Protein AF-A0A1I1W696-F1 (afdb_monomer_lite)

Foldseek 3Di:
DDDDDPVNVLVVLLVQLQVLLVVLQVLLVVLVVVLVVQLVCCVVPVPGDALVVLLVSLVSSLVSLVSSVVSCVSNVHDPPVSVVVSVVSNVVSVVSSVSRVVSVVVD

Radius of gyration: 18.29 Å; chains: 1; bounding box: 40×27×59 Å

pLDDT: mean 88.27, std 9.85, range [50.84, 97.94]

Secondary structure (DSSP, 8-state):
-PPPPHHHHHHHH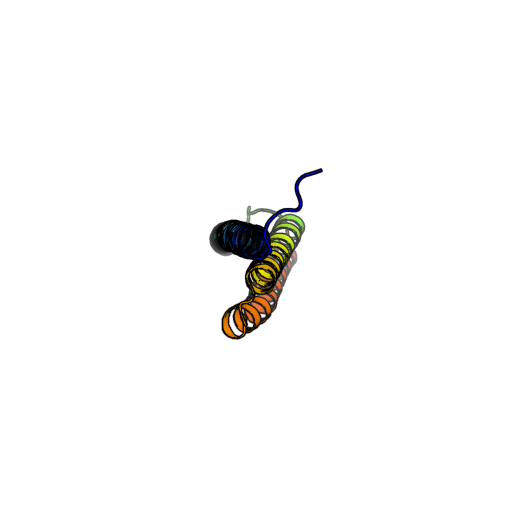HHHHHHHHHHHHHHHHHHHHHHHHHHHHHHHSS-PPPHHHHHHHHHHHHHHHHHHHHHHHHTT---HHHHHHHHHHHHHHHHHHHHHHHHHHH-

Structure (mmCIF, N/CA/C/O backbone):
data_AF-A0A1I1W696-F1
#
_entry.id   AF-A0A1I1W696-F1
#
loop_
_atom_site.group_PDB
_atom_site.id
_atom_site.type_symbol
_atom_site.label_atom_id
_atom_site.label_alt_id
_atom_site.label_comp_id
_atom_site.label_asym_id
_atom_site.label_entity_id
_atom_site.label_seq_id
_atom_site.pdbx_PDB_ins_code
_atom_site.Cartn_x
_atom_site.Cartn_y
_atom_site.Cartn_z
_atom_site.occupancy
_atom_site.B_iso_or_equiv
_atom_site.auth_seq_id
_atom_site.auth_comp_id
_atom_site.auth_asym_id
_atom_site.auth_atom_id
_atom_site.pdbx_PDB_model_num
ATOM 1 N N . MET A 1 1 ? -14.530 14.473 35.411 1.00 50.84 1 MET A N 1
ATOM 2 C CA . MET A 1 1 ? -14.307 13.880 34.074 1.00 50.84 1 MET A CA 1
ATOM 3 C C . MET A 1 1 ? -15.120 12.599 33.981 1.00 50.84 1 MET A C 1
ATOM 5 O O . MET A 1 1 ? -14.885 11.692 34.770 1.00 50.84 1 MET A O 1
ATOM 9 N N . SER A 1 2 ? -16.113 12.548 33.095 1.00 60.38 2 SER A N 1
ATOM 10 C CA . SER A 1 2 ? -16.885 11.337 32.801 1.00 60.38 2 SER A CA 1
ATOM 11 C C . SER A 1 2 ? -15.956 10.296 32.170 1.00 60.38 2 SER A C 1
ATOM 13 O O . SER A 1 2 ? -15.361 10.544 31.124 1.00 60.38 2 SER A O 1
ATOM 15 N N . ARG A 1 3 ? -15.770 9.141 32.822 1.00 73.12 3 ARG A N 1
ATOM 16 C CA . ARG A 1 3 ? -15.028 8.025 32.218 1.00 73.12 3 ARG A CA 1
ATOM 17 C C . ARG A 1 3 ? -15.814 7.525 31.010 1.00 73.12 3 ARG A C 1
ATOM 19 O O . ARG A 1 3 ? -16.979 7.161 31.149 1.00 73.12 3 ARG A O 1
ATOM 26 N N . LEU A 1 4 ? -15.167 7.503 29.847 1.00 72.75 4 LEU A N 1
ATOM 27 C CA . LEU A 1 4 ? -15.677 6.808 28.668 1.00 72.75 4 LEU A CA 1
ATOM 28 C C . LEU A 1 4 ? -15.964 5.348 29.029 1.00 72.75 4 LEU A C 1
ATOM 30 O O . LEU A 1 4 ? -15.154 4.688 29.685 1.00 72.75 4 LEU A O 1
ATOM 34 N N . SER A 1 5 ? -17.131 4.862 28.609 1.00 82.00 5 SER A N 1
ATOM 35 C CA . SER A 1 5 ? -17.505 3.462 28.777 1.00 82.00 5 SER A CA 1
ATOM 36 C C . SER A 1 5 ? -16.503 2.570 28.025 1.00 82.00 5 SER A C 1
ATOM 38 O O . SER A 1 5 ? -16.066 2.934 26.926 1.00 82.00 5 SER A O 1
ATOM 40 N N . PRO A 1 6 ? -16.152 1.389 28.563 1.00 82.62 6 PRO A N 1
ATOM 41 C CA . PRO A 1 6 ? -15.291 0.424 27.878 1.00 82.62 6 PRO A CA 1
ATOM 42 C C . PRO A 1 6 ? -15.758 0.122 26.448 1.00 82.62 6 PRO A C 1
ATOM 44 O O . PRO A 1 6 ? -14.940 0.013 25.539 1.00 82.62 6 PRO A O 1
ATOM 47 N N . VAL A 1 7 ? -17.077 0.072 26.235 1.00 86.44 7 VAL A N 1
ATOM 48 C CA . VAL A 1 7 ? -17.692 -0.204 24.929 1.00 86.44 7 VAL A CA 1
ATOM 49 C C . VAL A 1 7 ? -17.387 0.909 23.928 1.00 86.44 7 VAL A C 1
ATOM 51 O O . VAL A 1 7 ? -16.943 0.630 22.819 1.00 86.44 7 VAL A O 1
ATOM 54 N N . THR A 1 8 ? -17.552 2.175 24.323 1.00 84.50 8 THR A N 1
ATOM 55 C CA . THR A 1 8 ? -17.259 3.324 23.449 1.00 84.50 8 THR A CA 1
ATOM 56 C C . THR A 1 8 ? -15.792 3.379 23.034 1.00 84.50 8 THR A C 1
ATOM 58 O O . THR A 1 8 ? -15.493 3.693 21.886 1.00 84.50 8 THR A O 1
ATOM 61 N N . THR A 1 9 ? -14.869 3.022 23.927 1.00 85.00 9 THR A N 1
ATOM 62 C CA . THR A 1 9 ? -13.434 3.006 23.616 1.00 85.00 9 THR A CA 1
ATOM 63 C C . THR A 1 9 ? -13.072 1.896 22.628 1.00 85.00 9 THR A C 1
ATOM 65 O O . THR A 1 9 ? -12.267 2.124 21.726 1.00 85.00 9 THR A O 1
ATOM 68 N N . ILE A 1 10 ? -13.676 0.709 22.761 1.00 89.00 10 ILE A N 1
ATOM 69 C CA . ILE A 1 10 ? -13.476 -0.405 21.820 1.00 89.00 10 ILE A CA 1
ATOM 70 C C . ILE A 1 10 ? -13.995 -0.024 20.432 1.00 89.00 10 ILE A C 1
ATOM 72 O O . ILE A 1 10 ? -13.266 -0.157 19.454 1.00 89.00 10 ILE A O 1
ATOM 76 N N . LEU A 1 11 ? -15.205 0.532 20.358 1.00 90.75 11 LEU A N 1
ATOM 77 C CA . LEU A 1 11 ? -15.848 0.898 19.096 1.00 90.75 11 LEU A CA 1
ATOM 78 C C . LEU A 1 11 ? -15.077 2.013 18.367 1.00 90.75 11 LEU A C 1
ATOM 80 O O . LEU A 1 11 ? -14.861 1.938 17.161 1.00 90.75 11 LEU A O 1
ATOM 84 N N . LEU A 1 12 ? -14.568 3.008 19.102 1.00 91.25 12 LEU A N 1
ATOM 85 C CA . LEU A 1 12 ? -13.692 4.044 18.543 1.00 91.25 12 LEU A CA 1
ATOM 86 C C . LEU A 1 12 ? -12.373 3.469 18.018 1.00 91.25 12 LEU A C 1
ATOM 88 O O . LEU A 1 12 ? -11.917 3.865 16.947 1.00 91.25 12 LEU A O 1
ATOM 92 N N . ARG A 1 13 ? -11.765 2.530 18.751 1.00 92.69 13 ARG A N 1
ATOM 93 C CA . ARG A 1 13 ? -10.533 1.845 18.338 1.00 92.69 13 ARG A CA 1
ATOM 94 C C . ARG A 1 13 ? -10.751 1.023 17.066 1.00 92.69 13 ARG A C 1
ATOM 96 O O . ARG A 1 13 ? -9.903 1.063 16.178 1.00 92.69 13 ARG A O 1
ATOM 103 N N . GLU A 1 14 ? -11.872 0.317 16.966 1.00 94.31 14 GLU A N 1
ATOM 104 C CA . GLU A 1 14 ? -12.255 -0.427 15.764 1.00 94.31 14 GLU A CA 1
ATOM 105 C C . GLU A 1 14 ? -12.468 0.507 14.575 1.00 94.31 14 GLU A C 1
ATOM 107 O O . GLU A 1 14 ? -11.799 0.341 13.560 1.00 94.31 14 GLU A O 1
ATOM 112 N N . CYS A 1 15 ? -13.285 1.554 14.718 1.00 94.25 15 CYS A N 1
ATOM 113 C CA . CYS A 1 15 ? -13.524 2.529 13.652 1.00 94.25 15 CYS A CA 1
ATOM 114 C C . CYS A 1 15 ? -12.238 3.223 13.184 1.00 94.25 15 CYS A C 1
ATOM 116 O O . CYS A 1 15 ? -12.000 3.332 11.981 1.00 94.25 15 CYS A O 1
ATOM 118 N N . ALA A 1 16 ? -11.389 3.667 14.115 1.00 94.00 16 ALA A N 1
ATOM 119 C CA . ALA A 1 16 ? -10.116 4.298 13.781 1.00 94.00 16 ALA A CA 1
ATOM 120 C C . ALA A 1 16 ? -9.165 3.314 13.085 1.00 94.00 16 ALA A C 1
ATOM 122 O O . ALA A 1 16 ? -8.540 3.662 12.083 1.00 94.00 16 ALA A O 1
ATOM 123 N N . GLY A 1 17 ? -9.085 2.075 13.580 1.00 94.88 17 GLY A N 1
ATOM 124 C CA . GLY A 1 17 ? -8.267 1.023 12.987 1.00 94.88 17 GLY A CA 1
ATOM 125 C C . GLY A 1 17 ? -8.716 0.661 11.572 1.00 94.88 17 GLY A C 1
ATOM 126 O O . GLY A 1 17 ? -7.895 0.626 10.655 1.00 94.88 17 GLY A O 1
ATOM 127 N N . THR A 1 18 ? -10.017 0.457 11.364 1.00 95.62 18 THR A N 1
ATOM 128 C CA . THR A 1 18 ? -10.588 0.140 10.050 1.00 95.62 18 THR A CA 1
ATOM 129 C C . THR A 1 18 ? -10.460 1.316 9.088 1.00 95.62 18 THR A C 1
ATOM 131 O O . THR A 1 18 ? -10.069 1.111 7.942 1.00 95.62 18 THR A O 1
ATOM 134 N N . GLY A 1 19 ? -10.711 2.547 9.541 1.00 95.06 19 GLY A N 1
ATOM 135 C CA . GLY A 1 19 ? -10.532 3.749 8.723 1.00 95.06 19 GLY A CA 1
ATOM 136 C C . GLY A 1 19 ? -9.086 3.926 8.259 1.00 95.06 19 GLY A C 1
ATOM 137 O O . GLY A 1 19 ? -8.839 4.116 7.068 1.00 95.06 19 GLY A O 1
ATOM 138 N N . LEU A 1 20 ? -8.123 3.775 9.176 1.00 96.19 20 LEU A N 1
ATOM 139 C CA . LEU A 1 20 ? -6.696 3.805 8.849 1.00 96.19 20 LEU A CA 1
ATOM 140 C C . LEU A 1 20 ? -6.324 2.693 7.861 1.00 96.19 20 LEU A C 1
ATOM 142 O O . LEU A 1 20 ? -5.594 2.945 6.906 1.00 96.19 20 LEU A O 1
ATOM 146 N N . ALA A 1 21 ? -6.845 1.480 8.070 1.00 96.81 21 ALA A N 1
ATOM 147 C CA . ALA A 1 21 ? -6.611 0.348 7.183 1.00 96.81 21 ALA A CA 1
ATOM 148 C C . ALA A 1 21 ? -7.092 0.626 5.756 1.00 96.81 21 ALA A C 1
ATOM 150 O O . ALA A 1 21 ? -6.320 0.484 4.811 1.00 96.81 21 ALA A O 1
ATOM 151 N N . VAL A 1 22 ? -8.342 1.066 5.603 1.00 97.69 22 VAL A N 1
ATOM 152 C CA . VAL A 1 22 ? -8.948 1.349 4.296 1.00 97.69 22 VAL A CA 1
ATOM 153 C C . VAL A 1 22 ? -8.175 2.436 3.560 1.00 97.69 22 VAL A C 1
ATOM 155 O O . VAL A 1 22 ? -7.796 2.230 2.409 1.00 97.69 22 VAL A O 1
ATOM 158 N N . ALA A 1 23 ? -7.892 3.561 4.222 1.00 96.75 23 ALA A N 1
ATOM 159 C CA . ALA A 1 23 ? -7.161 4.660 3.601 1.00 96.75 23 ALA A CA 1
ATOM 160 C C . ALA A 1 23 ? -5.763 4.212 3.156 1.00 96.75 23 ALA A C 1
ATOM 162 O O . ALA A 1 23 ? -5.377 4.409 2.006 1.00 96.75 23 ALA A O 1
ATOM 163 N N . ALA A 1 24 ? -5.015 3.560 4.046 1.00 96.62 24 ALA A N 1
ATOM 164 C CA . ALA A 1 24 ? -3.639 3.184 3.767 1.00 96.62 24 ALA A CA 1
ATOM 165 C C . ALA A 1 24 ? -3.534 2.109 2.668 1.00 96.62 24 ALA A C 1
ATOM 167 O O . ALA A 1 24 ? -2.681 2.224 1.788 1.00 96.62 24 ALA A O 1
ATOM 168 N N . PHE A 1 25 ? -4.436 1.119 2.639 1.00 96.25 25 PHE A N 1
ATOM 169 C CA . PHE A 1 25 ? -4.486 0.147 1.541 1.00 96.25 25 PHE A CA 1
ATOM 170 C C . PHE A 1 25 ? -4.903 0.782 0.214 1.00 96.25 25 PHE A C 1
ATOM 172 O O . PHE A 1 25 ? -4.310 0.456 -0.813 1.00 96.25 25 PHE A O 1
ATOM 179 N N . ALA A 1 26 ? -5.871 1.703 0.219 1.00 97.00 26 ALA A N 1
ATOM 180 C CA . ALA A 1 26 ? -6.302 2.394 -0.993 1.00 97.00 26 ALA A CA 1
ATOM 181 C C . ALA A 1 26 ? -5.162 3.221 -1.609 1.00 97.00 26 ALA A C 1
ATOM 183 O O . ALA A 1 26 ? -4.895 3.099 -2.803 1.00 97.00 26 ALA A O 1
ATOM 184 N N . TYR A 1 27 ? -4.444 4.006 -0.798 1.00 95.19 27 TYR A N 1
ATOM 185 C CA . TYR A 1 27 ? -3.305 4.789 -1.283 1.00 95.19 27 TYR A CA 1
ATOM 186 C C . TYR A 1 27 ? -2.130 3.914 -1.713 1.00 95.19 27 TYR A C 1
ATOM 188 O O . TYR A 1 27 ? -1.521 4.193 -2.743 1.00 95.19 27 TYR A O 1
ATOM 196 N N . SER A 1 28 ? -1.835 2.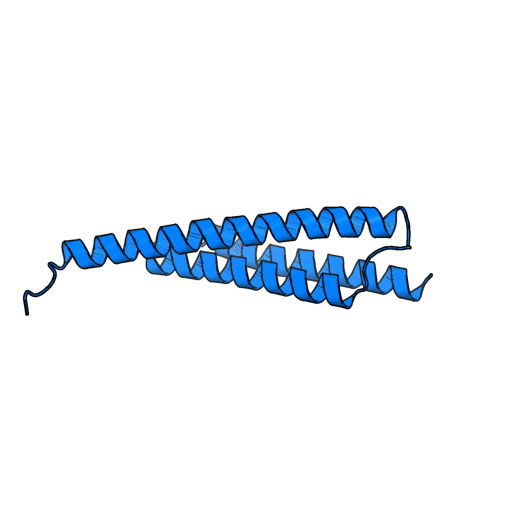842 -0.971 1.00 95.94 28 SER A N 1
ATOM 197 C CA . SER A 1 28 ? -0.822 1.863 -1.372 1.00 95.94 28 SER A CA 1
ATOM 198 C C . SER A 1 28 ? -1.139 1.285 -2.754 1.00 95.94 28 SER A C 1
ATOM 200 O O . SER A 1 28 ? -0.321 1.391 -3.664 1.00 95.94 28 SER A O 1
ATOM 202 N N . GLY A 1 29 ? -2.365 0.785 -2.948 1.00 93.75 29 GLY A N 1
ATOM 203 C CA . GLY A 1 29 ? -2.807 0.235 -4.228 1.00 93.75 29 GLY A CA 1
ATOM 204 C C . GLY A 1 29 ? -2.770 1.255 -5.366 1.00 93.75 29 GLY A C 1
ATOM 205 O O . GLY A 1 29 ? -2.291 0.936 -6.452 1.00 93.75 29 GLY A O 1
ATOM 206 N N . TRP A 1 30 ? -3.214 2.492 -5.123 1.00 95.56 30 TRP A N 1
ATOM 207 C CA . TRP A 1 30 ? -3.165 3.559 -6.126 1.00 95.56 30 TRP A CA 1
ATOM 208 C C . TRP A 1 30 ? -1.734 3.859 -6.583 1.00 95.56 30 TRP A C 1
ATOM 210 O O . TRP A 1 30 ? -1.472 3.917 -7.783 1.00 95.56 30 TRP A O 1
ATOM 220 N N . ILE A 1 31 ? -0.795 3.994 -5.642 1.00 93.19 31 ILE A N 1
ATOM 221 C CA . ILE A 1 31 ? 0.616 4.233 -5.964 1.00 93.19 31 ILE A CA 1
ATOM 222 C C . ILE A 1 31 ? 1.189 3.056 -6.755 1.00 93.19 31 ILE A C 1
ATOM 224 O O . ILE A 1 31 ? 1.848 3.277 -7.768 1.00 93.19 31 ILE A O 1
ATOM 228 N N . THR A 1 32 ? 0.895 1.814 -6.360 1.00 92.94 32 THR A N 1
ATOM 229 C CA . THR A 1 32 ? 1.347 0.625 -7.096 1.00 92.94 32 THR A CA 1
ATOM 230 C C . THR A 1 32 ? 0.834 0.608 -8.539 1.00 92.94 32 THR A C 1
ATOM 232 O O . THR A 1 32 ? 1.591 0.266 -9.448 1.00 92.94 32 THR A O 1
ATOM 235 N N . VAL A 1 33 ? -0.415 1.017 -8.785 1.00 92.94 33 VAL A N 1
ATOM 236 C CA . VAL A 1 33 ? -0.969 1.129 -10.147 1.00 92.94 33 VAL A CA 1
ATOM 237 C C . VAL A 1 33 ? -0.240 2.203 -10.953 1.00 92.94 33 VAL A C 1
ATOM 239 O O . VAL A 1 33 ? 0.184 1.932 -12.075 1.00 92.94 33 VAL A O 1
ATOM 242 N N . VAL A 1 34 ? -0.057 3.398 -10.385 1.00 91.50 34 VAL A N 1
ATOM 243 C CA . VAL A 1 34 ? 0.655 4.502 -11.051 1.00 91.50 34 VAL A CA 1
ATOM 244 C C . VAL A 1 34 ? 2.081 4.090 -11.411 1.00 91.50 34 VAL A C 1
ATOM 246 O O . VAL A 1 34 ? 2.520 4.322 -12.534 1.00 91.50 34 VAL A O 1
ATOM 249 N N . LEU A 1 35 ? 2.781 3.426 -10.493 1.00 90.19 35 LEU A N 1
ATOM 250 C CA . LEU A 1 35 ? 4.133 2.934 -10.725 1.00 90.19 35 LEU A CA 1
ATOM 251 C C . LEU A 1 35 ? 4.201 1.847 -11.788 1.00 90.19 35 LEU A C 1
ATOM 253 O O . LEU A 1 35 ? 5.078 1.894 -12.644 1.00 90.19 35 LEU A O 1
ATOM 257 N N . SER A 1 36 ? 3.245 0.922 -11.794 1.00 88.44 36 SER A N 1
ATOM 258 C CA . SER A 1 36 ? 3.167 -0.118 -12.824 1.00 88.44 36 SER A CA 1
ATOM 259 C C . SER A 1 36 ? 2.945 0.488 -14.214 1.00 88.44 36 SER A C 1
ATOM 261 O O . SER A 1 36 ? 3.598 0.087 -15.174 1.00 88.44 36 SER A O 1
ATOM 263 N N . LEU A 1 37 ? 2.066 1.490 -14.328 1.00 88.00 37 LEU A N 1
ATOM 264 C CA . LEU A 1 37 ? 1.831 2.217 -15.581 1.00 88.00 37 LEU A CA 1
ATOM 265 C C . LEU A 1 37 ? 3.061 3.022 -16.013 1.00 88.00 37 LEU A C 1
ATOM 267 O O . LEU A 1 37 ? 3.427 2.996 -17.187 1.00 88.00 37 LEU A O 1
ATOM 271 N N . SER A 1 38 ? 3.714 3.699 -15.065 1.00 86.31 38 SER A N 1
ATOM 272 C CA . SER A 1 38 ? 4.956 4.437 -15.307 1.00 86.31 38 SER A CA 1
ATOM 273 C C . SER A 1 38 ? 6.060 3.503 -15.791 1.00 86.31 38 SER A C 1
ATOM 275 O O . SER A 1 38 ? 6.711 3.805 -16.784 1.00 86.31 38 SER A O 1
ATOM 277 N N . LEU A 1 39 ? 6.214 2.331 -15.163 1.00 85.19 39 LEU A N 1
ATOM 278 C CA . LEU A 1 39 ? 7.179 1.323 -15.582 1.00 85.19 39 LEU A CA 1
ATOM 279 C C . LEU A 1 39 ? 6.915 0.913 -17.029 1.00 85.19 39 LEU A C 1
ATOM 281 O O . LEU A 1 39 ? 7.819 1.022 -17.845 1.00 85.19 39 LEU A O 1
ATOM 285 N N . VAL A 1 40 ? 5.685 0.505 -17.366 1.00 86.19 40 VAL A N 1
ATOM 286 C CA . VAL A 1 40 ? 5.302 0.115 -18.737 1.00 86.19 40 VAL A CA 1
ATOM 287 C C . VAL A 1 40 ? 5.594 1.231 -19.745 1.00 86.19 40 VAL A C 1
ATOM 289 O O . VAL A 1 40 ? 6.086 0.958 -20.843 1.00 86.19 40 VAL A O 1
ATOM 292 N N . SER A 1 41 ? 5.342 2.489 -19.377 1.00 82.06 41 SER A N 1
ATOM 293 C CA . SER A 1 41 ? 5.712 3.638 -20.205 1.00 82.06 41 SER A CA 1
ATOM 294 C C . SER A 1 41 ? 7.224 3.718 -20.412 1.00 82.06 41 SER A C 1
ATOM 296 O O . SER A 1 41 ? 7.653 3.856 -21.551 1.00 82.06 41 SER A O 1
ATOM 298 N N . THR A 1 42 ? 8.027 3.580 -19.355 1.00 80.50 42 THR A N 1
ATOM 299 C CA . THR A 1 42 ? 9.496 3.586 -19.436 1.00 80.50 42 THR A CA 1
ATOM 300 C C . THR A 1 42 ? 10.024 2.438 -20.301 1.00 80.50 42 THR A C 1
ATOM 302 O O . THR A 1 42 ? 10.914 2.665 -21.111 1.00 80.50 42 THR A O 1
ATOM 305 N N . ILE A 1 43 ? 9.437 1.234 -20.213 1.00 79.31 43 ILE A N 1
ATOM 306 C CA . ILE A 1 43 ? 9.829 0.092 -21.064 1.00 79.31 43 ILE A CA 1
ATOM 307 C C . ILE A 1 43 ? 9.554 0.382 -22.547 1.00 79.31 43 ILE A C 1
ATOM 309 O O . ILE A 1 43 ? 10.328 -0.006 -23.415 1.00 79.31 43 ILE A O 1
ATOM 313 N N . THR A 1 44 ? 8.415 1.009 -22.853 1.00 79.88 44 THR A N 1
ATOM 314 C CA . THR A 1 44 ? 7.963 1.203 -24.242 1.00 79.88 44 THR A CA 1
ATOM 315 C C . THR A 1 44 ? 8.523 2.466 -24.893 1.00 79.88 44 THR A C 1
ATOM 317 O O . THR A 1 44 ? 8.665 2.500 -26.112 1.00 79.88 44 THR A O 1
ATOM 320 N N . HIS A 1 45 ? 8.839 3.489 -24.099 1.00 72.75 45 HIS A N 1
ATOM 321 C CA . HIS A 1 45 ? 9.374 4.776 -24.533 1.00 72.75 45 HIS A CA 1
ATOM 322 C C . HIS A 1 45 ? 10.382 5.283 -23.479 1.00 72.75 45 HIS A C 1
ATOM 324 O O . HIS A 1 45 ? 9.959 5.913 -22.505 1.00 72.75 45 HIS A O 1
ATOM 330 N N . PRO A 1 46 ? 11.699 5.057 -23.656 1.00 64.62 46 PRO A N 1
ATOM 331 C CA . PRO A 1 46 ? 12.728 5.281 -22.624 1.00 64.62 46 PRO A CA 1
ATOM 332 C C . PRO A 1 46 ? 13.012 6.749 -22.214 1.00 64.62 46 PRO A C 1
ATOM 334 O O . PRO A 1 46 ? 14.055 7.067 -21.661 1.00 64.62 46 PRO A O 1
ATOM 337 N N . GLY A 1 47 ? 12.068 7.678 -22.389 1.00 63.34 47 GLY A N 1
ATOM 338 C CA . GLY A 1 47 ? 12.153 9.056 -21.870 1.00 63.34 47 GLY A CA 1
ATOM 339 C C . GLY A 1 47 ? 11.553 9.254 -20.467 1.00 63.34 47 GLY A C 1
ATOM 340 O O . GLY A 1 47 ? 11.245 10.386 -20.097 1.00 63.34 47 GLY A O 1
ATOM 341 N N . GLY A 1 48 ? 11.283 8.162 -19.742 1.00 60.59 48 GLY A N 1
ATOM 342 C CA . GLY A 1 48 ? 10.471 8.123 -18.519 1.00 60.59 48 GLY A CA 1
ATOM 343 C C . GLY A 1 48 ? 11.179 8.549 -17.218 1.00 60.59 48 GLY A C 1
ATOM 344 O O . GLY A 1 48 ? 12.386 8.784 -17.201 1.00 60.59 48 GLY A O 1
ATOM 345 N N . PRO A 1 49 ? 10.425 8.675 -16.106 1.00 60.16 49 PRO A N 1
ATOM 346 C CA . PRO A 1 49 ? 10.920 9.220 -14.841 1.00 60.16 49 PRO A CA 1
ATOM 347 C C . PRO A 1 49 ? 12.055 8.388 -14.223 1.00 60.16 49 PRO A C 1
ATOM 349 O O . PRO A 1 49 ? 12.072 7.162 -14.294 1.00 60.16 49 PRO A O 1
ATOM 352 N N . GLY A 1 50 ? 12.997 9.083 -13.577 1.00 70.69 50 GLY A N 1
ATOM 353 C CA . GLY A 1 50 ? 14.220 8.494 -13.032 1.00 70.69 50 GLY A CA 1
ATOM 354 C C . GLY A 1 50 ? 14.003 7.459 -11.920 1.00 70.69 50 GLY A C 1
ATOM 355 O O . GLY A 1 50 ? 13.010 7.488 -11.188 1.00 70.69 50 GLY A O 1
ATOM 356 N N . VAL A 1 51 ? 14.996 6.576 -11.761 1.00 80.38 51 VAL A N 1
ATOM 357 C CA . VAL A 1 51 ? 15.054 5.469 -10.780 1.00 80.38 51 VAL A CA 1
ATOM 358 C C . VAL A 1 51 ? 14.667 5.907 -9.360 1.00 80.38 51 VAL A C 1
ATOM 360 O O . VAL A 1 51 ? 13.983 5.173 -8.649 1.00 80.38 51 VAL A O 1
ATOM 363 N N . GLU A 1 52 ? 15.069 7.113 -8.948 1.00 81.88 52 GLU A N 1
ATOM 364 C CA . GLU A 1 52 ? 14.796 7.658 -7.611 1.00 81.88 52 GLU A CA 1
ATOM 365 C C . GLU A 1 52 ? 13.299 7.830 -7.328 1.00 81.88 52 GLU A C 1
ATOM 367 O O . GLU A 1 52 ? 12.842 7.547 -6.220 1.00 81.88 52 GLU A O 1
ATOM 372 N N . LEU A 1 53 ? 12.518 8.243 -8.333 1.00 86.06 53 LEU A N 1
ATOM 373 C CA . LEU A 1 53 ? 11.079 8.453 -8.195 1.00 86.06 53 LEU A CA 1
ATOM 374 C C . LEU A 1 53 ? 10.361 7.113 -7.978 1.00 86.06 53 LEU A C 1
ATOM 376 O O . LEU A 1 53 ? 9.540 6.980 -7.070 1.00 86.06 53 LEU A O 1
ATOM 380 N N . HI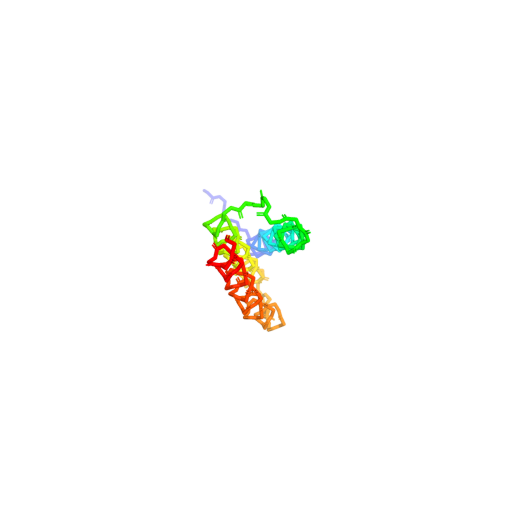S A 1 54 ? 10.731 6.109 -8.777 1.00 87.44 54 HIS A N 1
ATOM 381 C CA . HIS A 1 54 ? 10.228 4.742 -8.658 1.00 87.44 54 HIS A CA 1
ATOM 382 C C . HIS A 1 54 ? 10.580 4.127 -7.296 1.00 87.44 54 HIS A C 1
ATOM 384 O O . HIS A 1 54 ? 9.717 3.564 -6.622 1.00 87.44 54 HIS A O 1
ATOM 390 N N . ALA A 1 55 ? 11.819 4.315 -6.829 1.00 87.50 55 ALA A N 1
ATOM 391 C CA . ALA A 1 55 ? 12.248 3.836 -5.518 1.00 87.50 55 ALA A CA 1
ATOM 392 C C . ALA A 1 55 ? 11.478 4.504 -4.369 1.00 87.50 55 ALA A C 1
ATOM 394 O O . ALA A 1 55 ? 11.009 3.819 -3.456 1.00 87.50 55 ALA A O 1
ATOM 395 N N . PHE A 1 56 ? 11.304 5.827 -4.425 1.00 89.75 56 PHE A N 1
ATOM 396 C CA . PHE A 1 56 ? 10.591 6.579 -3.396 1.00 89.75 56 PHE A CA 1
ATOM 397 C C . PHE A 1 56 ? 9.121 6.165 -3.294 1.00 89.75 56 PHE A C 1
ATOM 399 O O . PHE A 1 56 ? 8.641 5.818 -2.212 1.00 89.75 56 PHE A O 1
ATOM 406 N N . PHE A 1 57 ? 8.399 6.161 -4.415 1.00 91.19 57 PHE A N 1
ATOM 407 C CA . PHE A 1 57 ? 6.987 5.791 -4.413 1.00 91.19 57 PHE A CA 1
ATOM 408 C C . PHE A 1 57 ? 6.783 4.303 -4.112 1.00 91.19 57 PHE A C 1
ATOM 410 O O . PHE A 1 57 ? 5.820 3.966 -3.424 1.00 91.19 57 PHE A O 1
ATOM 417 N N . GLY A 1 58 ? 7.686 3.416 -4.544 1.00 91.38 58 GLY A N 1
ATOM 418 C CA . GLY A 1 58 ? 7.613 1.992 -4.214 1.00 91.38 58 GLY A CA 1
ATOM 419 C C . GLY A 1 58 ? 7.773 1.750 -2.711 1.00 91.38 58 GLY A C 1
ATOM 420 O O . GLY A 1 58 ? 6.999 1.005 -2.101 1.00 91.38 58 GLY A O 1
ATOM 421 N N . ALA A 1 59 ? 8.713 2.454 -2.073 1.00 93.69 59 ALA A N 1
ATOM 422 C CA . ALA A 1 59 ? 8.866 2.440 -0.621 1.00 93.69 59 ALA A CA 1
ATOM 423 C C . ALA A 1 59 ? 7.629 3.017 0.089 1.00 93.69 59 ALA A C 1
ATOM 425 O O . ALA A 1 59 ? 7.143 2.425 1.056 1.00 93.69 59 ALA A O 1
ATOM 426 N N . LEU A 1 60 ? 7.077 4.128 -0.409 1.00 94.69 60 LEU A N 1
ATOM 427 C CA . LEU A 1 60 ? 5.863 4.739 0.134 1.00 94.69 60 LEU A CA 1
ATOM 428 C C . LEU A 1 60 ? 4.658 3.791 0.044 1.00 94.69 60 LEU A C 1
ATOM 430 O O . LEU A 1 60 ? 3.933 3.637 1.027 1.00 94.69 60 LEU A O 1
ATOM 434 N N . ALA A 1 61 ? 4.471 3.108 -1.088 1.00 94.94 61 ALA A N 1
ATOM 435 C CA . ALA A 1 61 ? 3.419 2.112 -1.268 1.00 94.94 61 ALA A CA 1
ATOM 436 C C . ALA A 1 61 ? 3.550 0.970 -0.251 1.00 94.94 61 ALA A C 1
ATOM 438 O O . ALA A 1 61 ? 2.558 0.590 0.379 1.00 94.94 61 ALA A O 1
ATOM 439 N N . CYS A 1 62 ? 4.770 0.474 -0.022 1.00 95.69 62 CYS A N 1
ATOM 440 C CA . CYS A 1 62 ? 5.035 -0.550 0.988 1.00 95.69 62 CYS A CA 1
ATOM 441 C C . CYS A 1 62 ? 4.729 -0.050 2.409 1.00 95.69 62 CYS A C 1
ATOM 443 O O . CYS A 1 62 ? 4.052 -0.737 3.175 1.00 95.69 62 CYS A O 1
ATOM 445 N N . LEU A 1 63 ? 5.188 1.151 2.771 1.00 96.94 63 LEU A N 1
ATOM 446 C CA . LEU A 1 63 ? 4.944 1.745 4.090 1.00 96.94 63 LEU A CA 1
ATOM 447 C C . LEU A 1 63 ? 3.452 1.965 4.351 1.00 96.94 63 LEU A C 1
ATOM 449 O O . LEU A 1 63 ? 2.966 1.665 5.443 1.00 96.94 63 LEU A O 1
ATOM 453 N N . LEU A 1 64 ? 2.707 2.433 3.350 1.00 97.00 64 LEU A N 1
ATOM 454 C CA . LEU A 1 64 ? 1.257 2.582 3.431 1.00 97.00 64 LEU A CA 1
ATOM 455 C C . LEU A 1 64 ? 0.570 1.227 3.609 1.00 97.00 64 LEU A C 1
ATOM 457 O O . LEU A 1 64 ? -0.289 1.091 4.477 1.00 97.00 64 LEU A O 1
ATOM 461 N N . TRP A 1 65 ? 1.001 0.190 2.890 1.00 97.94 65 TRP A N 1
ATOM 462 C CA . TRP A 1 65 ? 0.458 -1.151 3.095 1.00 97.94 65 TRP A CA 1
ATOM 463 C C . TRP A 1 65 ? 0.651 -1.629 4.540 1.00 97.94 65 TRP A C 1
ATOM 465 O O . TRP A 1 65 ? -0.297 -2.071 5.194 1.00 97.94 65 TRP A O 1
ATOM 475 N N . TRP A 1 66 ? 1.863 -1.492 5.085 1.00 97.25 66 TRP A N 1
ATOM 476 C CA . TRP A 1 66 ? 2.158 -1.875 6.469 1.00 97.25 66 TRP A CA 1
ATOM 477 C C . TRP A 1 66 ? 1.442 -1.001 7.501 1.00 97.25 66 TRP A C 1
ATOM 479 O O . TRP A 1 66 ? 1.029 -1.506 8.547 1.00 97.25 66 TRP A O 1
ATOM 489 N N . THR A 1 67 ? 1.207 0.272 7.189 1.00 97.19 67 THR A N 1
ATOM 490 C CA . THR A 1 67 ? 0.346 1.153 7.988 1.00 97.19 67 THR A CA 1
ATOM 491 C C . THR A 1 67 ? -1.085 0.618 8.019 1.00 97.19 67 THR A C 1
ATOM 493 O O . THR A 1 67 ? -1.695 0.556 9.087 1.00 97.19 67 THR A O 1
ATOM 496 N N . GLY A 1 68 ? -1.599 0.131 6.886 1.00 96.00 68 GLY A N 1
ATOM 497 C CA . GLY A 1 68 ? -2.917 -0.492 6.816 1.00 96.00 68 GLY A CA 1
ATOM 498 C C . GLY A 1 68 ? -3.011 -1.795 7.614 1.00 96.00 68 GLY A C 1
ATOM 499 O O . GLY A 1 68 ? -3.982 -2.021 8.340 1.00 96.00 68 GLY A O 1
ATOM 500 N N . VAL A 1 69 ? -1.957 -2.619 7.584 1.00 97.12 69 VAL A N 1
ATOM 501 C CA . VAL A 1 69 ? -1.819 -3.794 8.467 1.00 97.12 69 VAL A CA 1
ATOM 502 C C . VAL A 1 69 ? -1.850 -3.374 9.941 1.00 97.12 69 VAL A C 1
ATOM 504 O O . VAL A 1 69 ? -2.515 -4.026 10.751 1.00 97.12 69 VAL A O 1
ATOM 507 N N . GLY A 1 70 ? -1.171 -2.279 10.294 1.00 95.56 70 GLY A N 1
ATOM 508 C CA . GLY A 1 70 ? -1.238 -1.659 11.617 1.00 95.56 70 GLY A CA 1
ATOM 509 C C . GLY A 1 70 ? -2.665 -1.258 12.001 1.00 95.56 70 GLY A C 1
ATOM 510 O O . GLY A 1 70 ? -3.120 -1.621 13.084 1.00 95.56 70 GLY A O 1
ATOM 511 N N . GLY A 1 71 ? -3.400 -0.615 11.090 1.00 95.38 71 GLY A N 1
ATOM 512 C CA . GLY A 1 71 ? -4.817 -0.274 11.250 1.00 95.38 71 GLY A CA 1
ATOM 513 C C . GLY A 1 71 ? -5.699 -1.489 11.548 1.00 95.38 71 GLY A C 1
ATOM 514 O O . GLY A 1 71 ? -6.461 -1.482 12.512 1.00 95.38 71 GLY A O 1
ATOM 515 N N . LEU A 1 72 ? -5.527 -2.593 10.818 1.00 96.44 72 LEU A N 1
ATOM 516 C CA . LEU A 1 72 ? -6.265 -3.833 11.093 1.00 96.44 72 LEU A CA 1
ATOM 517 C C . LEU A 1 72 ? -5.946 -4.412 12.478 1.00 96.44 72 LEU A C 1
ATOM 519 O O . LEU A 1 72 ? -6.850 -4.855 13.187 1.00 96.44 72 LEU A O 1
ATOM 523 N N . ARG A 1 73 ? -4.677 -4.383 12.905 1.00 94.56 73 ARG A N 1
ATOM 524 C CA . ARG A 1 73 ? -4.297 -4.813 14.265 1.00 94.56 73 ARG A CA 1
ATOM 525 C C . ARG A 1 73 ? -4.901 -3.901 15.331 1.00 94.56 73 ARG A C 1
ATOM 527 O O . ARG A 1 73 ? -5.353 -4.391 16.370 1.00 94.56 73 ARG A O 1
ATOM 534 N N . LEU A 1 74 ? -4.949 -2.593 15.071 1.00 93.19 74 LEU A N 1
ATOM 535 C CA . LEU A 1 74 ? -5.650 -1.628 15.915 1.00 93.19 74 LEU A CA 1
ATOM 536 C C . LEU A 1 74 ? -7.147 -1.922 15.970 1.00 93.19 74 LEU A C 1
ATOM 538 O O . LEU A 1 74 ? -7.713 -1.812 17.042 1.00 93.19 74 LEU A O 1
ATOM 542 N N . ALA A 1 75 ? -7.770 -2.406 14.900 1.00 92.69 75 ALA A 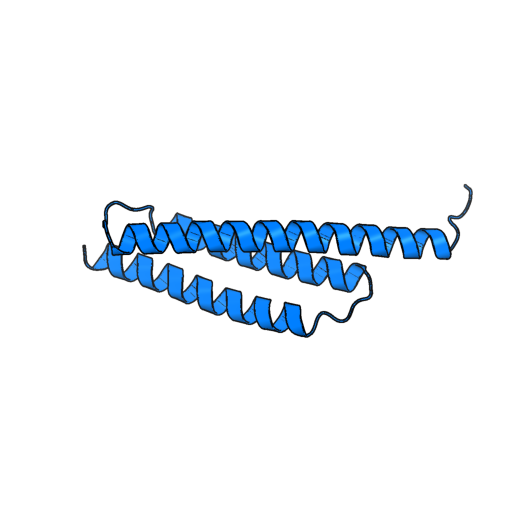N 1
ATOM 543 C CA . ALA A 1 75 ? -9.157 -2.865 14.943 1.00 92.69 75 ALA A CA 1
ATOM 544 C C . ALA A 1 75 ? -9.338 -4.231 15.641 1.00 92.69 75 ALA A C 1
ATOM 546 O O . ALA A 1 75 ? -10.451 -4.720 15.764 1.00 92.69 75 ALA A O 1
ATOM 547 N N . GLY A 1 76 ? -8.263 -4.879 16.107 1.00 90.69 76 GLY A N 1
ATOM 548 C CA . GLY A 1 76 ? -8.323 -6.199 16.751 1.00 90.69 76 GLY A CA 1
ATOM 549 C C . GLY A 1 76 ? -8.351 -7.384 15.780 1.00 90.69 76 GLY A C 1
ATOM 550 O O . GLY A 1 76 ? -8.535 -8.522 16.206 1.00 90.69 76 GLY A O 1
ATOM 551 N N . TRP A 1 77 ? -8.134 -7.147 14.486 1.00 94.69 77 TRP A N 1
ATOM 552 C CA . TRP A 1 77 ? -8.138 -8.194 13.470 1.00 94.69 77 TRP A CA 1
ATOM 553 C C . TRP A 1 77 ? -6.792 -8.926 13.444 1.00 94.69 77 TRP A C 1
ATOM 555 O O . TRP A 1 77 ? -5.757 -8.391 13.848 1.00 94.69 77 TRP A O 1
ATOM 565 N N . ARG A 1 78 ? -6.787 -10.160 12.923 1.00 93.94 78 ARG A N 1
ATOM 566 C CA . ARG A 1 78 ? -5.563 -10.926 12.627 1.00 93.94 78 ARG A CA 1
ATOM 567 C C . ARG A 1 78 ? -5.243 -10.840 11.129 1.00 93.94 78 ARG A C 1
ATOM 569 O O . ARG A 1 78 ? -5.760 -11.646 10.355 1.00 93.94 78 ARG A O 1
ATOM 576 N N . PRO A 1 79 ? -4.396 -9.895 10.683 1.00 92.81 79 PRO A N 1
ATOM 577 C CA . PRO A 1 79 ? -4.194 -9.618 9.263 1.00 92.81 79 PRO A CA 1
ATOM 578 C C . PRO A 1 79 ? -3.186 -10.584 8.615 1.00 92.81 79 PRO A C 1
ATOM 580 O O . PRO A 1 79 ? -2.193 -10.154 8.029 1.00 92.81 79 PRO A O 1
ATOM 583 N N . ASN A 1 80 ? -3.435 -11.893 8.675 1.00 94.12 80 ASN A N 1
ATOM 584 C CA . ASN A 1 80 ? -2.539 -12.910 8.108 1.00 94.12 80 ASN A CA 1
ATOM 585 C C . ASN A 1 80 ? -2.389 -12.771 6.584 1.00 94.12 80 ASN A C 1
ATOM 587 O O . ASN A 1 80 ? -1.274 -12.776 6.070 1.00 94.12 80 ASN A O 1
ATOM 591 N N . TRP A 1 81 ? -3.501 -12.615 5.860 1.00 94.81 81 TRP A N 1
ATOM 592 C CA . TRP A 1 81 ? -3.482 -12.423 4.406 1.00 94.81 81 TRP A CA 1
ATOM 593 C C . TRP A 1 81 ? -2.892 -11.062 3.989 1.00 94.81 81 TRP A C 1
ATOM 595 O O . TRP A 1 81 ? -1.959 -11.069 3.185 1.00 94.81 81 TRP A O 1
ATOM 605 N N . PRO A 1 82 ? -3.292 -9.916 4.590 1.00 93.94 82 PRO A N 1
ATOM 606 C CA . PRO A 1 82 ? -2.653 -8.630 4.300 1.00 93.94 82 PRO A CA 1
ATOM 607 C C . PRO A 1 82 ? -1.143 -8.629 4.570 1.00 93.94 82 PRO A C 1
ATOM 609 O O . PRO A 1 82 ? -0.384 -8.025 3.822 1.00 93.94 82 PRO A O 1
ATOM 612 N N . THR A 1 83 ? -0.681 -9.349 5.595 1.00 95.38 83 THR A N 1
ATOM 613 C CA . THR A 1 83 ? 0.756 -9.490 5.885 1.00 95.38 83 THR A CA 1
ATOM 614 C C . THR A 1 83 ? 1.494 -10.197 4.743 1.00 95.38 83 THR A C 1
ATOM 616 O O . THR A 1 83 ? 2.568 -9.757 4.343 1.00 95.38 83 THR A O 1
ATOM 619 N N . ARG A 1 84 ? 0.910 -11.260 4.169 1.00 96.38 84 ARG A N 1
ATOM 620 C CA . ARG A 1 84 ? 1.496 -11.962 3.012 1.00 96.38 84 ARG A CA 1
ATOM 621 C C . ARG A 1 84 ? 1.582 -11.060 1.782 1.00 96.38 84 ARG A C 1
ATOM 623 O O . ARG A 1 84 ? 2.603 -11.077 1.106 1.00 96.38 84 ARG A O 1
ATOM 630 N N . ILE A 1 85 ? 0.558 -10.246 1.521 1.00 94.88 85 ILE A N 1
ATOM 631 C CA . ILE A 1 85 ? 0.600 -9.284 0.408 1.00 94.88 85 ILE A CA 1
ATOM 632 C C . ILE A 1 85 ? 1.640 -8.198 0.647 1.00 94.88 85 ILE A C 1
ATOM 634 O O . ILE A 1 85 ? 2.350 -7.851 -0.284 1.00 94.88 85 ILE A O 1
ATOM 638 N N . GLY A 1 86 ? 1.787 -7.705 1.878 1.00 92.81 86 GLY A N 1
ATOM 639 C CA . GLY A 1 86 ? 2.809 -6.703 2.189 1.00 92.81 86 GLY A CA 1
ATOM 640 C C . GLY A 1 86 ? 4.219 -7.198 1.875 1.00 92.81 86 GLY A C 1
ATOM 641 O O . GLY A 1 86 ? 5.027 -6.460 1.321 1.00 92.81 86 GLY A O 1
ATOM 642 N N . LEU A 1 87 ? 4.493 -8.476 2.153 1.00 95.38 87 LEU A N 1
ATOM 643 C CA . LEU A 1 87 ? 5.749 -9.120 1.763 1.00 95.38 87 LEU A CA 1
ATOM 644 C C . LEU A 1 87 ? 5.886 -9.248 0.239 1.00 95.38 87 LEU A C 1
ATOM 646 O O . LEU A 1 87 ? 6.957 -8.982 -0.300 1.00 95.38 87 LEU A O 1
ATOM 650 N N . ALA A 1 88 ? 4.809 -9.612 -0.460 1.00 94.81 88 ALA A N 1
ATOM 651 C CA . ALA A 1 88 ? 4.811 -9.683 -1.920 1.00 94.81 88 ALA A CA 1
ATOM 652 C C . ALA A 1 88 ? 5.025 -8.304 -2.572 1.00 94.81 88 ALA A C 1
ATOM 654 O O . ALA A 1 88 ?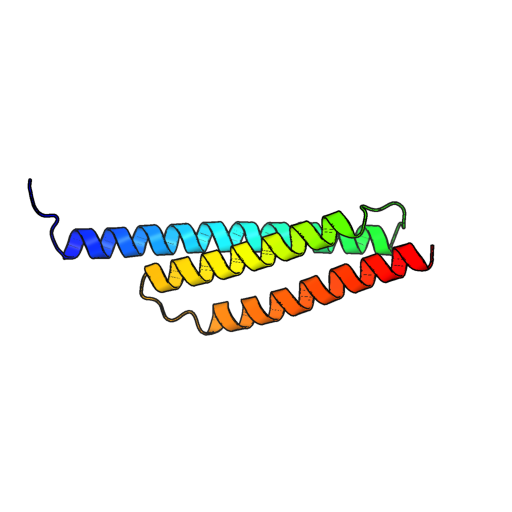 5.779 -8.202 -3.534 1.00 94.81 88 ALA A O 1
ATOM 655 N N . LEU A 1 89 ? 4.429 -7.239 -2.030 1.00 91.75 89 LEU A N 1
ATOM 656 C CA . LEU A 1 89 ? 4.586 -5.869 -2.527 1.00 91.75 89 LEU A CA 1
ATOM 657 C C . LEU A 1 89 ? 6.028 -5.376 -2.432 1.00 91.75 89 LEU A C 1
ATOM 659 O O . LEU A 1 89 ? 6.503 -4.729 -3.361 1.00 91.75 89 LEU A O 1
ATOM 663 N N . ILE A 1 90 ? 6.746 -5.731 -1.362 1.00 92.94 90 ILE A N 1
ATOM 664 C CA . ILE A 1 90 ? 8.182 -5.438 -1.252 1.00 92.94 90 ILE A CA 1
ATOM 665 C C . ILE A 1 90 ? 8.937 -6.072 -2.425 1.00 92.94 90 ILE A C 1
ATOM 667 O O . ILE A 1 90 ? 9.745 -5.403 -3.066 1.00 92.94 90 ILE A O 1
ATOM 671 N N . ALA A 1 91 ? 8.657 -7.341 -2.738 1.00 93.38 91 ALA A N 1
ATOM 672 C CA . ALA A 1 91 ? 9.287 -8.015 -3.870 1.00 93.38 91 ALA A CA 1
ATOM 673 C C . ALA A 1 91 ? 8.928 -7.344 -5.207 1.00 93.38 91 ALA A C 1
ATOM 675 O O . ALA A 1 91 ? 9.823 -7.082 -6.007 1.00 93.38 91 ALA A O 1
ATOM 676 N N . VAL A 1 92 ? 7.653 -7.004 -5.424 1.00 92.94 92 VAL A N 1
ATOM 677 C CA . VAL A 1 92 ? 7.181 -6.324 -6.644 1.00 92.94 92 VAL A CA 1
ATOM 678 C C . VAL A 1 92 ? 7.903 -4.993 -6.853 1.00 92.94 92 VAL A C 1
ATOM 680 O O . VAL A 1 92 ? 8.497 -4.791 -7.908 1.00 92.94 92 VAL A O 1
ATOM 683 N N . HIS A 1 93 ? 7.928 -4.118 -5.846 1.00 91.38 93 HIS A N 1
ATOM 684 C CA . HIS A 1 93 ? 8.582 -2.813 -5.971 1.00 91.38 93 HIS A CA 1
ATOM 685 C C . HIS A 1 93 ? 10.112 -2.916 -6.053 1.00 91.38 93 HIS A C 1
ATOM 687 O O . HIS A 1 93 ? 10.752 -2.097 -6.707 1.00 91.38 93 HIS A O 1
ATOM 693 N N . THR A 1 94 ? 10.717 -3.954 -5.468 1.00 90.56 94 THR A N 1
ATOM 694 C CA . THR A 1 94 ? 12.152 -4.228 -5.658 1.00 90.56 94 THR A CA 1
ATOM 695 C C . THR A 1 94 ? 12.458 -4.600 -7.111 1.00 90.56 94 THR A C 1
ATOM 697 O O . THR A 1 94 ? 13.430 -4.104 -7.686 1.00 90.56 94 THR A O 1
ATOM 700 N N . ILE A 1 95 ? 11.629 -5.454 -7.720 1.00 90.69 95 ILE A N 1
ATOM 701 C CA . ILE A 1 95 ? 11.764 -5.845 -9.130 1.00 90.69 95 ILE A CA 1
ATOM 702 C C . ILE A 1 95 ? 11.577 -4.623 -10.028 1.00 90.69 95 ILE A C 1
ATOM 704 O O . ILE A 1 95 ? 12.421 -4.370 -10.882 1.00 90.69 95 ILE A O 1
ATOM 708 N N . GLU A 1 96 ? 10.526 -3.839 -9.797 1.00 90.44 96 GLU A N 1
ATOM 709 C CA . GLU A 1 96 ? 10.238 -2.609 -10.536 1.00 90.44 96 GLU A CA 1
ATOM 710 C C . GLU A 1 96 ? 11.450 -1.663 -10.560 1.00 90.44 96 GLU A C 1
ATOM 712 O O . GLU A 1 96 ? 11.956 -1.325 -11.630 1.00 90.44 96 GLU A O 1
ATOM 717 N N . VAL A 1 97 ? 11.995 -1.303 -9.396 1.00 88.50 97 VAL A N 1
ATOM 718 C CA . VAL A 1 97 ? 13.161 -0.407 -9.309 1.00 88.50 97 VAL A CA 1
ATOM 719 C C . VAL A 1 97 ? 14.378 -0.999 -10.018 1.00 88.50 97 VAL A C 1
ATOM 721 O O . VAL A 1 97 ? 15.079 -0.288 -10.737 1.00 88.50 97 VAL A O 1
ATOM 724 N N . SER A 1 98 ? 14.608 -2.306 -9.867 1.00 87.56 98 SER A N 1
ATOM 725 C CA . SER A 1 98 ? 15.712 -2.998 -10.544 1.00 87.56 98 SER A CA 1
ATOM 726 C C . SER A 1 98 ? 15.573 -2.930 -12.067 1.00 87.56 98 SER A C 1
ATOM 728 O O . SER A 1 98 ? 16.568 -2.741 -12.766 1.00 87.56 98 SER A O 1
ATOM 730 N N . THR A 1 99 ? 14.348 -3.048 -12.591 1.00 87.06 99 THR A N 1
ATOM 731 C CA . THR A 1 99 ? 14.081 -2.950 -14.033 1.00 87.06 99 THR A CA 1
ATOM 732 C C . THR A 1 99 ? 14.294 -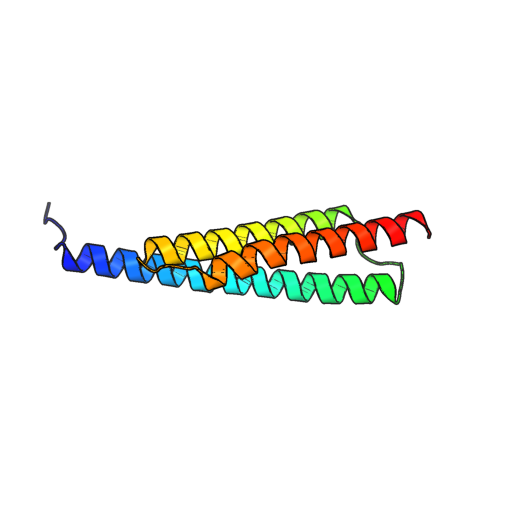1.541 -14.575 1.00 87.06 99 THR A C 1
ATOM 734 O O . THR A 1 99 ? 14.962 -1.399 -15.596 1.00 87.06 99 THR A O 1
ATOM 737 N N . VAL A 1 100 ? 13.822 -0.502 -13.875 1.00 85.19 100 VAL A N 1
ATOM 738 C CA . VAL A 1 100 ? 14.058 0.898 -14.280 1.00 85.19 100 VAL A CA 1
ATOM 739 C C . VAL A 1 100 ? 15.551 1.216 -14.253 1.00 85.19 100 VAL A C 1
ATOM 741 O O . VAL A 1 100 ? 16.072 1.820 -15.185 1.00 85.19 100 VAL A O 1
ATOM 744 N N . TRP A 1 101 ? 16.265 0.768 -13.216 1.00 85.31 101 TRP A N 1
ATOM 745 C CA . TRP A 1 101 ? 17.711 0.962 -13.127 1.00 85.31 101 TRP A CA 1
ATOM 746 C C . TRP A 1 101 ? 18.470 0.282 -14.268 1.00 85.31 101 TRP A C 1
ATOM 748 O O . TRP A 1 101 ? 19.400 0.869 -14.816 1.00 85.31 101 TRP A O 1
ATOM 758 N N . ALA A 1 102 ? 18.072 -0.936 -14.644 1.00 84.88 102 ALA A N 1
ATOM 759 C CA . ALA A 1 102 ? 18.665 -1.622 -15.783 1.00 84.88 102 ALA A CA 1
ATOM 760 C C . ALA A 1 102 ? 18.442 -0.834 -17.083 1.00 84.88 102 ALA A C 1
ATOM 762 O O . ALA A 1 102 ? 19.402 -0.622 -17.811 1.00 84.88 102 ALA A O 1
ATOM 763 N N . MET A 1 103 ? 17.224 -0.352 -17.346 1.00 80.94 103 MET A N 1
ATOM 764 C CA . MET A 1 103 ? 16.917 0.429 -18.556 1.00 80.94 103 MET A CA 1
ATOM 765 C C . MET A 1 103 ? 17.779 1.690 -18.645 1.00 80.94 103 MET A C 1
ATOM 767 O O . MET A 1 103 ? 18.521 1.842 -19.605 1.00 80.94 103 MET A O 1
ATOM 771 N N . VAL A 1 104 ? 17.822 2.495 -17.576 1.00 79.56 104 VAL A N 1
ATOM 772 C CA . VAL A 1 104 ? 18.647 3.719 -17.520 1.00 79.56 104 VAL A CA 1
ATOM 773 C C . VAL A 1 104 ? 20.142 3.444 -17.719 1.00 79.56 104 VAL A C 1
ATOM 775 O O . VAL A 1 104 ? 20.875 4.317 -18.167 1.00 79.56 104 VAL A O 1
ATOM 778 N N . ARG A 1 105 ? 20.632 2.256 -17.350 1.00 77.94 105 ARG A N 1
ATOM 779 C CA . ARG A 1 105 ? 22.042 1.890 -17.533 1.00 77.94 105 ARG A CA 1
ATOM 780 C C . ARG A 1 105 ? 22.381 1.478 -18.971 1.00 77.94 105 ARG A C 1
ATOM 782 O O . ARG A 1 105 ? 23.557 1.542 -19.331 1.00 77.94 105 ARG A O 1
ATOM 789 N N . TYR A 1 106 ? 21.409 0.959 -19.718 1.00 70.12 106 TYR A N 1
ATOM 790 C CA . TYR A 1 106 ? 21.605 0.405 -21.061 1.00 70.12 106 TYR A CA 1
ATOM 791 C C . TYR A 1 106 ? 21.099 1.316 -22.194 1.00 70.12 106 TYR A C 1
ATOM 793 O O . TYR A 1 106 ? 21.411 1.015 -23.347 1.00 70.12 106 TYR A O 1
ATOM 801 N N . ASP A 1 107 ? 20.368 2.387 -21.874 1.00 61.28 107 ASP A N 1
ATOM 802 C CA . ASP A 1 107 ? 20.135 3.552 -22.747 1.00 61.28 107 ASP A CA 1
ATOM 803 C C . ASP A 1 107 ? 21.365 4.482 -22.798 1.00 61.28 107 ASP A C 1
ATOM 805 O O . ASP A 1 107 ? 21.645 5.032 -23.891 1.00 61.28 107 ASP A O 1
#

Organism: NCBI:txid673379

Sequence (107 aa):
MSRLSPVTTILLRECAGTGLAVAAFAYSGWITVVLSLSLVSTITHPGGPGVELHAFFGALACLLWWTGVGGLRLAGWRPNWPTRIGLALIAVHTIEVSTVWAMVRYD